Protein AF-A0AAW9IKM8-F1 (afdb_monomer_lite)

Secondary structure (DSSP, 8-state):
-PPPPP--------GGGGT---HHHHHHHHHHHHS---S------TT---SS------S--

Structure (mmCIF, N/CA/C/O backbone):
data_AF-A0AAW9IKM8-F1
#
_entry.id   AF-A0AAW9IKM8-F1
#
loop_
_atom_site.group_PDB
_atom_site.id
_atom_site.type_symbol
_atom_site.label_atom_id
_atom_site.label_alt_id
_atom_site.label_comp_id
_atom_site.label_asym_id
_atom_site.label_entity_id
_atom_site.label_seq_id
_atom_site.pdbx_PDB_ins_code
_atom_site.Cartn_x
_atom_site.Cartn_y
_atom_site.Cartn_z
_atom_site.occupancy
_atom_site.B_iso_or_equiv
_atom_site.auth_seq_id
_atom_site.auth_comp_id
_atom_site.auth_asym_id
_atom_site.auth_atom_id
_atom_site.pdbx_PDB_model_num
ATOM 1 N N . MET A 1 1 ? -26.582 5.572 -3.174 1.00 56.66 1 MET A N 1
ATOM 2 C CA . MET A 1 1 ? -25.769 4.595 -2.411 1.00 56.66 1 MET A CA 1
ATOM 3 C C . MET A 1 1 ? -24.300 4.931 -2.629 1.00 56.66 1 MET A C 1
ATOM 5 O O . MET A 1 1 ? -23.964 5.295 -3.749 1.00 56.66 1 MET A O 1
ATOM 9 N N . SER A 1 2 ? -23.441 4.858 -1.607 1.00 71.25 2 SER A N 1
ATOM 10 C CA . SER A 1 2 ? -21.990 5.034 -1.804 1.00 71.25 2 SER A CA 1
ATOM 11 C C . SER A 1 2 ? -21.463 3.926 -2.714 1.00 71.25 2 SER A C 1
ATOM 13 O O . SER A 1 2 ? -21.735 2.751 -2.461 1.00 71.25 2 SER A O 1
ATOM 15 N N . LYS A 1 3 ? -20.712 4.282 -3.760 1.00 81.44 3 LYS A N 1
ATOM 16 C CA . LYS A 1 3 ? -20.003 3.315 -4.604 1.00 81.44 3 LYS A CA 1
ATOM 17 C C . LYS A 1 3 ? -19.008 2.542 -3.729 1.00 81.44 3 LYS A C 1
ATOM 19 O O . LYS A 1 3 ? -18.361 3.133 -2.862 1.00 81.44 3 LYS A O 1
ATOM 24 N N . LYS A 1 4 ? -18.931 1.218 -3.894 1.00 89.69 4 LYS A N 1
ATOM 25 C CA . LYS A 1 4 ? -17.934 0.403 -3.185 1.00 89.69 4 LYS A CA 1
ATOM 26 C C . LYS A 1 4 ? -16.559 0.676 -3.792 1.00 89.69 4 LYS A C 1
ATOM 28 O O . LYS A 1 4 ? -16.403 0.560 -5.005 1.00 89.69 4 LYS A O 1
ATOM 33 N N . MET A 1 5 ? -15.587 1.019 -2.950 1.00 93.50 5 MET A N 1
ATOM 34 C CA . MET A 1 5 ? -14.191 1.141 -3.370 1.00 93.50 5 MET A CA 1
ATOM 35 C C . MET A 1 5 ? -13.587 -0.249 -3.620 1.00 93.50 5 MET A C 1
ATOM 37 O O . MET A 1 5 ? -13.992 -1.208 -2.953 1.00 93.50 5 MET A O 1
ATOM 41 N N . PRO A 1 6 ? -12.645 -0.385 -4.569 1.00 94.56 6 PRO A N 1
ATOM 42 C CA . PRO A 1 6 ? -12.004 -1.663 -4.846 1.00 94.56 6 PRO A CA 1
ATOM 43 C C . PRO A 1 6 ? -11.043 -2.071 -3.725 1.00 94.56 6 PRO A C 1
ATOM 45 O O . PRO A 1 6 ? -10.491 -1.232 -3.015 1.00 94.56 6 PRO A O 1
ATOM 48 N N . VAL A 1 7 ? -10.811 -3.380 -3.614 1.00 95.88 7 VAL A N 1
ATOM 49 C CA . VAL A 1 7 ? -9.731 -3.961 -2.808 1.00 95.88 7 VAL A CA 1
ATOM 50 C C . VAL A 1 7 ? -8.648 -4.428 -3.767 1.00 95.88 7 VAL A C 1
ATOM 52 O O . VAL A 1 7 ? -8.939 -5.131 -4.734 1.00 95.88 7 VAL A O 1
ATOM 55 N N . LEU A 1 8 ? -7.407 -4.027 -3.505 1.00 95.81 8 LEU A N 1
ATOM 56 C CA . LEU A 1 8 ? -6.255 -4.362 -4.334 1.00 95.81 8 LEU A CA 1
ATOM 57 C C . LEU A 1 8 ? -5.325 -5.292 -3.557 1.00 95.81 8 LEU A C 1
ATOM 59 O O . LEU A 1 8 ? -5.020 -5.034 -2.394 1.00 95.81 8 LEU A O 1
ATOM 63 N N . PHE A 1 9 ? -4.849 -6.348 -4.213 1.00 95.44 9 PHE A N 1
ATOM 64 C CA . PHE A 1 9 ? -3.761 -7.180 -3.713 1.00 95.44 9 PHE A CA 1
ATOM 65 C C . PHE A 1 9 ? -2.529 -6.921 -4.576 1.00 95.44 9 PHE A C 1
ATOM 67 O O . PHE A 1 9 ? -2.512 -7.263 -5.756 1.00 95.44 9 PHE A O 1
ATOM 74 N N . LEU A 1 10 ? -1.529 -6.260 -3.996 1.00 93.75 10 LEU A N 1
ATOM 75 C CA . LEU A 1 10 ? -0.345 -5.786 -4.705 1.00 93.75 10 LEU A CA 1
ATOM 76 C C . LEU A 1 10 ? 0.907 -6.399 -4.077 1.00 93.75 10 LEU A C 1
ATOM 78 O O . LEU A 1 10 ? 1.058 -6.407 -2.855 1.00 93.75 10 LEU A O 1
ATOM 82 N N . SER A 1 11 ? 1.827 -6.876 -4.913 1.00 92.00 11 SER A N 1
ATOM 83 C CA . SER A 1 11 ? 3.190 -7.167 -4.462 1.00 92.00 11 SER A CA 1
ATOM 84 C C . SER A 1 11 ? 3.891 -5.847 -4.146 1.00 92.00 11 SER A C 1
ATOM 86 O O . SER A 1 11 ? 3.749 -4.897 -4.897 1.00 92.00 11 SER A O 1
ATOM 88 N N . HIS A 1 12 ? 4.690 -5.743 -3.084 1.00 89.50 12 HIS A N 1
ATOM 89 C CA . HIS A 1 12 ? 5.535 -4.548 -2.918 1.00 89.50 12 HIS A CA 1
ATOM 90 C C . HIS A 1 12 ? 6.760 -4.570 -3.858 1.00 89.50 12 HIS A C 1
ATOM 92 O O . HIS A 1 12 ? 7.484 -3.584 -3.950 1.00 89.50 12 HIS A O 1
ATOM 98 N N . GLY A 1 13 ? 6.987 -5.688 -4.563 1.00 89.19 13 GLY A N 1
ATOM 99 C CA . GLY A 1 13 ? 8.044 -5.849 -5.556 1.00 89.19 13 GLY A CA 1
ATOM 100 C C . GLY A 1 13 ? 9.463 -5.761 -4.990 1.00 89.19 13 GLY A C 1
ATOM 101 O O . GLY A 1 13 ? 9.694 -5.807 -3.779 1.00 89.19 13 GLY A O 1
ATOM 102 N N . SER A 1 14 ? 10.424 -5.648 -5.906 1.00 92.56 14 SER A N 1
ATOM 103 C CA . SER A 1 14 ? 11.814 -5.350 -5.565 1.00 92.56 14 SER A CA 1
ATOM 104 C C . SER A 1 14 ? 11.930 -3.898 -5.091 1.00 92.56 14 SER A C 1
ATOM 106 O O . SER A 1 14 ? 11.324 -3.027 -5.719 1.00 92.56 14 SER A O 1
ATOM 108 N N . PRO A 1 15 ? 12.763 -3.592 -4.076 1.00 91.38 15 PRO A N 1
ATOM 109 C CA . PRO A 1 15 ? 13.106 -2.213 -3.718 1.00 91.38 15 PRO A CA 1
ATOM 110 C C . PRO A 1 15 ? 13.585 -1.368 -4.908 1.00 91.38 15 PRO A C 1
ATOM 112 O O . PRO A 1 15 ? 13.415 -0.152 -4.911 1.00 91.38 15 PRO A O 1
ATOM 115 N N . MET A 1 16 ? 14.117 -2.006 -5.957 1.00 95.06 16 MET A N 1
ATOM 116 C CA . MET A 1 16 ? 14.528 -1.325 -7.187 1.00 95.06 16 MET A CA 1
ATOM 117 C C . MET A 1 16 ? 13.380 -0.615 -7.914 1.00 95.06 16 MET A C 1
ATOM 119 O O . MET A 1 16 ? 13.641 0.351 -8.624 1.00 95.06 16 MET A O 1
ATOM 123 N N . ASN A 1 17 ? 12.122 -1.017 -7.703 1.00 93.44 17 ASN A N 1
ATOM 124 C CA . ASN A 1 17 ? 10.950 -0.343 -8.277 1.00 93.44 17 ASN A CA 1
ATOM 125 C C . ASN A 1 17 ? 10.750 1.088 -7.749 1.00 93.44 17 ASN A C 1
ATOM 127 O O . ASN A 1 17 ? 9.942 1.828 -8.294 1.00 93.44 17 ASN A O 1
ATOM 131 N N . VAL A 1 18 ? 11.462 1.488 -6.691 1.00 88.50 18 VAL A N 1
ATOM 13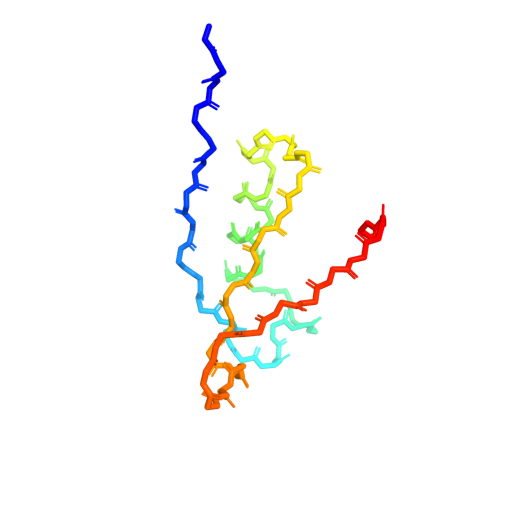2 C CA . VAL A 1 18 ? 11.474 2.882 -6.220 1.00 88.50 18 VAL A CA 1
ATOM 133 C C . VAL A 1 18 ? 12.310 3.779 -7.141 1.00 88.50 18 VAL A C 1
ATOM 135 O O . VAL A 1 18 ? 12.064 4.978 -7.221 1.00 88.50 18 VAL A O 1
ATOM 138 N N . ILE A 1 19 ? 13.306 3.207 -7.821 1.00 93.88 19 ILE A N 1
ATOM 139 C CA . ILE A 1 19 ? 14.304 3.945 -8.607 1.00 93.88 19 ILE A CA 1
ATOM 140 C C . ILE A 1 19 ? 14.056 3.770 -10.106 1.00 93.88 19 ILE A C 1
ATOM 142 O O . ILE A 1 19 ? 14.262 4.695 -10.887 1.00 93.88 19 ILE A O 1
ATOM 146 N N . LEU A 1 20 ? 13.660 2.566 -10.512 1.00 93.94 20 LEU A N 1
ATOM 147 C CA . LEU A 1 20 ? 13.514 2.200 -11.911 1.00 93.94 20 LEU A CA 1
ATOM 148 C C . LEU A 1 20 ? 12.126 2.548 -12.431 1.00 93.94 20 LEU A C 1
ATOM 150 O O . LEU A 1 20 ? 11.136 2.346 -11.733 1.00 93.94 20 LEU A O 1
ATOM 154 N N . ASP A 1 21 ? 12.077 2.969 -13.694 1.00 95.50 21 ASP A N 1
ATOM 155 C CA . ASP A 1 21 ? 10.839 2.996 -14.460 1.00 95.50 21 ASP A CA 1
ATOM 156 C C . ASP A 1 21 ? 10.754 1.742 -15.331 1.00 95.50 21 ASP A C 1
ATOM 158 O O . ASP A 1 21 ? 11.620 1.498 -16.173 1.00 95.50 21 ASP A O 1
ATOM 162 N N . ASN A 1 22 ? 9.766 0.895 -15.064 1.00 94.88 22 ASN A N 1
ATOM 163 C CA . ASN A 1 22 ? 9.588 -0.398 -15.708 1.00 94.88 22 ASN A CA 1
ATOM 164 C C . ASN A 1 22 ? 8.098 -0.748 -15.838 1.00 94.88 22 ASN A C 1
ATOM 166 O O . ASN A 1 22 ? 7.221 -0.025 -15.365 1.00 94.88 22 ASN A O 1
ATOM 170 N N . ASP A 1 23 ? 7.805 -1.897 -16.442 1.00 95.38 23 ASP A N 1
ATOM 171 C CA . ASP A 1 23 ? 6.426 -2.338 -16.685 1.00 95.38 23 ASP A CA 1
ATOM 172 C C . ASP A 1 23 ? 5.578 -2.402 -15.405 1.00 95.38 23 ASP A C 1
ATOM 174 O O . ASP A 1 23 ? 4.377 -2.129 -15.430 1.00 95.38 23 ASP A O 1
ATOM 178 N N . TYR A 1 24 ? 6.195 -2.724 -14.263 1.00 94.25 24 TYR A N 1
ATOM 179 C CA . TYR A 1 24 ? 5.506 -2.772 -12.979 1.00 94.25 24 TYR A CA 1
ATOM 180 C C . TYR A 1 24 ? 5.130 -1.369 -12.478 1.00 94.25 24 TYR A C 1
ATOM 182 O O . TYR A 1 24 ? 3.985 -1.148 -12.073 1.00 94.25 24 TYR A O 1
ATOM 190 N N . THR A 1 25 ? 6.058 -0.407 -12.512 1.00 94.81 25 THR A N 1
ATOM 191 C CA . THR A 1 25 ? 5.780 0.976 -12.087 1.00 94.81 25 THR A CA 1
ATOM 192 C C . THR A 1 25 ? 4.793 1.663 -13.022 1.00 94.81 25 THR A C 1
ATOM 194 O O . THR A 1 25 ? 3.891 2.355 -12.546 1.00 94.81 25 THR A O 1
ATOM 197 N N . GLU A 1 26 ? 4.890 1.423 -14.329 1.00 96.31 26 GLU A N 1
ATOM 198 C CA . GLU A 1 26 ? 3.932 1.931 -15.312 1.00 96.31 26 GLU A CA 1
ATOM 199 C C . GLU A 1 26 ? 2.525 1.364 -15.093 1.00 96.31 26 GLU A C 1
ATOM 201 O O . GLU A 1 26 ? 1.554 2.126 -15.034 1.00 96.31 26 GLU A O 1
ATOM 206 N N . ALA A 1 27 ? 2.395 0.054 -14.858 1.00 95.06 27 ALA A N 1
ATOM 207 C CA . ALA A 1 27 ? 1.105 -0.554 -14.540 1.00 95.06 27 ALA A CA 1
ATOM 208 C C . ALA A 1 27 ? 0.472 0.055 -13.274 1.00 95.06 27 ALA A C 1
ATOM 210 O O . ALA A 1 27 ? -0.729 0.340 -13.260 1.00 95.06 27 ALA A O 1
ATOM 211 N N . LEU A 1 28 ? 1.269 0.321 -12.230 1.00 94.75 28 LEU A N 1
ATOM 212 C CA . LEU A 1 28 ? 0.786 0.998 -11.023 1.00 94.75 28 LEU A CA 1
ATOM 213 C C . LEU A 1 28 ? 0.350 2.446 -11.288 1.00 94.75 28 LEU A C 1
ATOM 215 O O . LEU A 1 28 ? -0.682 2.870 -10.761 1.00 94.75 28 LEU A O 1
ATOM 219 N N . LYS A 1 29 ? 1.086 3.204 -12.113 1.00 95.12 29 LYS A N 1
ATOM 220 C CA . LYS A 1 29 ? 0.705 4.575 -12.505 1.00 95.12 29 LYS A CA 1
ATOM 221 C C . LYS A 1 29 ? -0.628 4.579 -13.257 1.00 95.12 29 LYS A C 1
ATOM 223 O O . LYS A 1 29 ? -1.493 5.409 -12.968 1.00 95.12 29 LYS A O 1
ATOM 228 N N . VAL A 1 30 ? -0.813 3.656 -14.202 1.00 97.19 30 VAL A N 1
ATOM 229 C CA . VAL A 1 30 ? -2.067 3.507 -14.960 1.00 97.19 30 VAL A CA 1
ATOM 230 C C . VAL A 1 30 ? -3.219 3.120 -14.035 1.00 97.19 30 VAL A C 1
ATOM 232 O O . VAL A 1 30 ? -4.273 3.75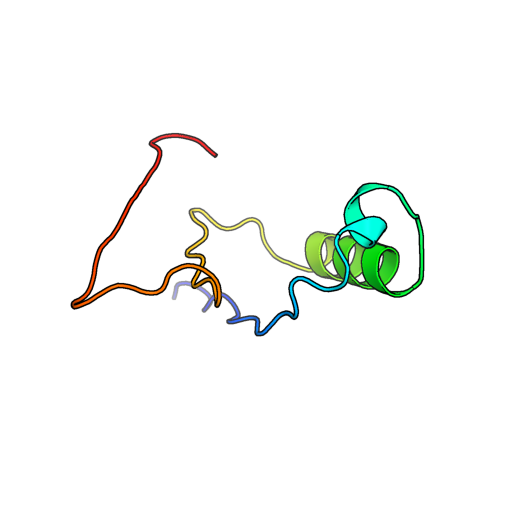9 -14.077 1.00 97.19 30 VAL A O 1
ATOM 235 N N . LEU A 1 31 ? -3.009 2.140 -13.150 1.00 95.00 31 LEU A N 1
ATOM 236 C CA . LEU A 1 31 ? -4.002 1.743 -12.154 1.00 95.00 31 LEU A CA 1
ATOM 237 C C . LEU A 1 31 ? -4.408 2.934 -11.279 1.00 95.00 31 LEU A C 1
ATOM 239 O O . LEU A 1 31 ? -5.598 3.219 -11.174 1.00 95.00 31 LEU A O 1
ATOM 243 N N . GLY A 1 32 ? -3.446 3.678 -10.727 1.00 94.06 32 GLY A N 1
ATOM 244 C CA . GLY A 1 32 ? -3.715 4.854 -9.896 1.00 94.06 32 GLY A CA 1
ATOM 245 C C . GLY A 1 32 ? -4.570 5.912 -10.602 1.00 94.06 32 GLY A C 1
ATOM 246 O O . GLY A 1 32 ? -5.496 6.443 -9.996 1.00 94.06 32 GLY A O 1
ATOM 247 N N . LYS A 1 33 ? -4.331 6.159 -11.898 1.00 96.50 33 LYS A N 1
ATOM 248 C CA . LYS A 1 33 ? -5.133 7.092 -12.716 1.00 96.50 33 LYS A CA 1
ATOM 249 C C . LYS A 1 33 ? -6.558 6.599 -12.999 1.00 96.50 33 LYS A C 1
ATOM 251 O O . LYS A 1 33 ? -7.431 7.415 -13.270 1.00 96.50 33 LYS A O 1
ATOM 256 N N . SER A 1 34 ? -6.792 5.286 -12.969 1.00 94.94 34 SER A N 1
ATOM 257 C CA . SER A 1 34 ? -8.111 4.686 -13.231 1.00 94.94 34 SER A CA 1
ATOM 258 C C . SER A 1 34 ? -9.043 4.677 -12.011 1.00 94.94 34 SER A C 1
ATOM 260 O O . SER A 1 34 ? -10.249 4.465 -12.152 1.00 94.94 34 SER A O 1
ATOM 262 N N . LEU A 1 35 ? -8.495 4.885 -10.810 1.00 92.81 35 LEU A N 1
ATOM 263 C CA . LEU A 1 35 ? -9.234 4.818 -9.555 1.00 92.81 35 LEU A CA 1
ATOM 264 C C . LEU A 1 35 ? -9.848 6.175 -9.198 1.00 92.81 35 LEU A C 1
ATOM 266 O O . LEU A 1 35 ? -9.236 7.226 -9.358 1.00 92.81 35 LEU A O 1
ATOM 270 N N . GLU A 1 36 ? -11.063 6.142 -8.651 1.00 93.12 36 GLU A N 1
ATOM 271 C CA . GLU A 1 36 ? -11.645 7.305 -7.981 1.00 93.12 36 GLU A CA 1
ATOM 272 C C . GLU A 1 36 ? -10.813 7.654 -6.737 1.00 93.12 36 GLU A C 1
ATOM 274 O O . GLU A 1 36 ? -10.343 6.755 -6.035 1.00 93.12 36 GLU A O 1
ATOM 279 N N . VAL A 1 37 ? -10.636 8.948 -6.452 1.00 91.25 37 VAL A N 1
ATOM 280 C CA . VAL A 1 37 ? -9.820 9.402 -5.317 1.00 91.25 37 VAL A CA 1
ATOM 281 C C . VAL A 1 37 ? -10.474 8.966 -3.997 1.00 91.25 37 VAL A C 1
ATOM 283 O O . VAL A 1 37 ? -11.571 9.431 -3.673 1.00 91.25 37 VAL A O 1
ATOM 286 N N . PRO A 1 38 ? -9.832 8.087 -3.204 1.00 91.19 38 PRO A N 1
ATOM 287 C CA . PRO A 1 38 ? -10.398 7.627 -1.947 1.00 91.19 38 PRO A CA 1
ATOM 288 C C . PRO A 1 38 ? -10.325 8.716 -0.872 1.00 91.19 38 PRO A C 1
ATOM 290 O O . PRO A 1 38 ? -9.380 9.498 -0.813 1.00 91.19 38 PRO A O 1
ATOM 293 N N . LYS A 1 39 ? -11.285 8.705 0.060 1.00 90.94 39 LYS A N 1
ATOM 294 C CA . LYS A 1 39 ? -11.234 9.552 1.269 1.00 90.94 39 LYS A CA 1
ATOM 295 C C . LYS A 1 39 ? 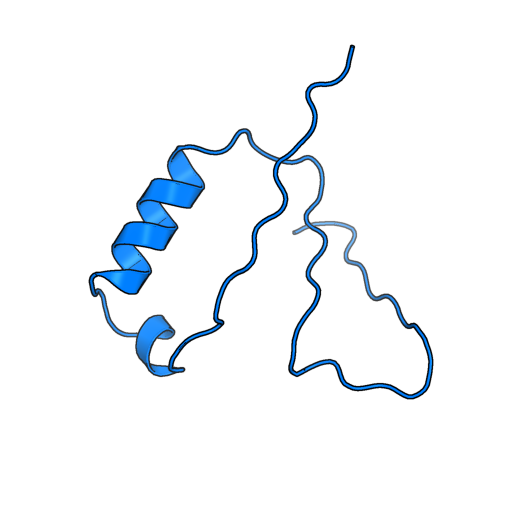-10.152 9.107 2.262 1.00 90.94 39 LYS A C 1
ATOM 297 O O . LYS A 1 39 ? -9.701 9.912 3.067 1.00 90.94 39 LYS A O 1
ATOM 302 N N . ALA A 1 40 ? -9.784 7.826 2.232 1.00 92.00 40 ALA A N 1
ATOM 303 C CA . ALA A 1 40 ? -8.742 7.218 3.052 1.00 92.00 40 ALA A CA 1
ATOM 304 C C . ALA A 1 40 ? -8.243 5.925 2.389 1.00 92.00 40 ALA A C 1
ATOM 306 O O . ALA A 1 40 ? -9.002 5.263 1.678 1.00 92.00 40 ALA A O 1
ATOM 307 N N . ILE A 1 41 ? -6.992 5.545 2.656 1.00 93.56 41 ILE A N 1
ATOM 308 C CA . ILE A 1 41 ? -6.397 4.282 2.199 1.00 93.56 41 ILE A CA 1
ATOM 309 C C . ILE A 1 41 ? -6.051 3.443 3.430 1.00 93.56 41 ILE A C 1
ATOM 311 O O . ILE A 1 41 ? -5.389 3.926 4.345 1.00 93.56 41 ILE A O 1
ATOM 315 N N . MET A 1 42 ? -6.483 2.182 3.443 1.00 94.44 42 MET A N 1
ATOM 316 C CA . MET A 1 42 ? -6.078 1.197 4.446 1.00 94.44 42 MET A CA 1
ATOM 317 C C . MET A 1 42 ? -5.051 0.253 3.823 1.00 94.44 42 MET A C 1
ATOM 319 O O . MET A 1 42 ? -5.356 -0.429 2.846 1.00 94.44 42 MET A O 1
ATOM 323 N N . ILE A 1 43 ? -3.843 0.215 4.385 1.00 95.94 43 ILE A N 1
ATOM 324 C CA . ILE A 1 43 ? -2.749 -0.633 3.903 1.00 95.94 43 ILE A CA 1
ATOM 325 C C . ILE A 1 43 ? -2.554 -1.793 4.877 1.00 95.94 43 ILE A C 1
ATOM 327 O O . ILE A 1 43 ? -2.362 -1.583 6.071 1.00 95.94 43 ILE A O 1
ATOM 331 N N 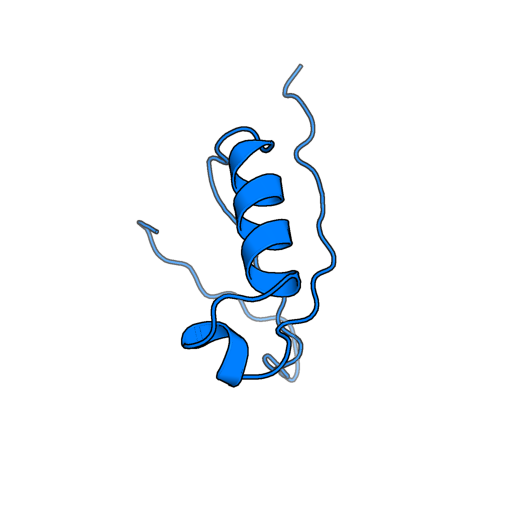. ILE A 1 44 ? -2.555 -3.015 4.349 1.00 95.88 44 ILE A N 1
ATOM 332 C CA . ILE A 1 44 ? -2.140 -4.220 5.070 1.00 95.88 44 ILE A CA 1
ATOM 333 C C . ILE A 1 44 ? -0.820 -4.663 4.445 1.00 95.88 44 ILE A C 1
ATOM 335 O O . ILE A 1 44 ? -0.771 -4.971 3.256 1.00 95.88 44 ILE A O 1
ATOM 339 N N . SER A 1 45 ? 0.259 -4.651 5.226 1.00 95.38 45 SER A N 1
ATOM 340 C CA . SER A 1 45 ? 1.609 -4.932 4.729 1.00 95.38 45 SER A CA 1
ATOM 341 C C . SER A 1 45 ? 2.109 -6.292 5.202 1.00 95.38 45 SER A C 1
ATOM 343 O O . SER A 1 45 ? 2.014 -6.608 6.386 1.00 95.38 45 SER A O 1
ATOM 345 N N . ALA A 1 46 ? 2.724 -7.061 4.299 1.00 95.00 46 ALA A N 1
ATOM 346 C CA . ALA A 1 46 ? 3.382 -8.329 4.630 1.00 95.00 46 ALA A CA 1
ATOM 347 C C . ALA A 1 46 ? 4.544 -8.162 5.630 1.00 95.00 46 ALA A C 1
ATOM 349 O O . ALA A 1 46 ? 4.865 -9.091 6.368 1.00 95.00 46 ALA A O 1
ATOM 350 N N . HIS A 1 47 ? 5.145 -6.970 5.687 1.00 94.19 47 HIS A N 1
ATOM 351 C CA . HIS A 1 47 ? 6.216 -6.642 6.635 1.00 94.19 47 HIS A CA 1
ATOM 352 C C . HIS A 1 47 ? 5.690 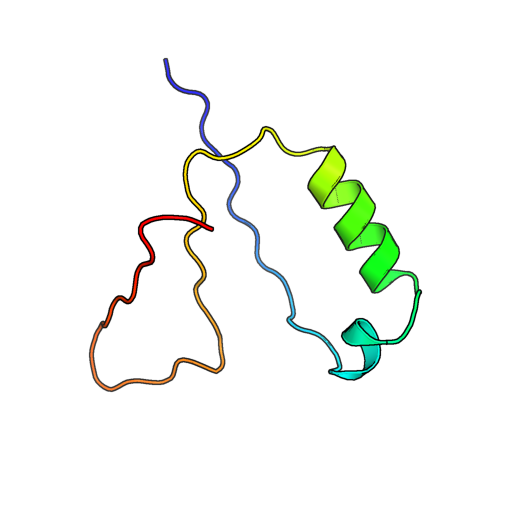-6.211 8.009 1.00 94.19 47 HIS A C 1
ATOM 354 O O . HIS A 1 47 ? 6.462 -6.119 8.960 1.00 94.19 47 HIS A O 1
ATOM 360 N N .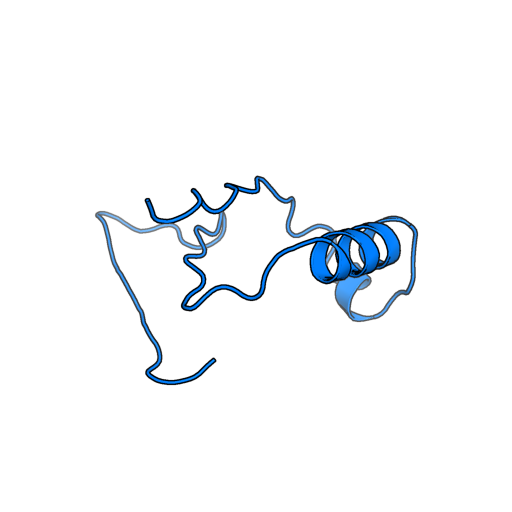 TRP A 1 48 ? 4.380 -5.979 8.150 1.00 95.56 48 TRP A N 1
ATOM 361 C CA . TRP A 1 48 ? 3.758 -5.664 9.435 1.00 95.56 48 TRP A CA 1
ATOM 362 C C . TRP A 1 48 ? 3.349 -6.951 10.158 1.00 95.56 48 TRP A C 1
ATOM 364 O O . TRP A 1 48 ? 2.182 -7.342 10.181 1.00 95.56 48 TRP A O 1
ATOM 374 N N . LYS A 1 49 ? 4.326 -7.638 10.755 1.00 96.56 49 LYS A N 1
ATOM 375 C CA . LYS A 1 49 ? 4.092 -8.860 11.535 1.00 96.56 49 LYS A CA 1
ATOM 376 C C . LYS A 1 49 ? 4.056 -8.549 13.030 1.00 96.56 49 LYS A C 1
ATOM 378 O O . LYS A 1 49 ? 5.082 -8.247 13.631 1.00 96.56 49 LYS A O 1
ATOM 383 N N . THR A 1 50 ? 2.886 -8.694 13.643 1.00 96.88 50 THR A N 1
ATOM 384 C CA . THR A 1 50 ? 2.664 -8.425 15.073 1.00 96.88 50 THR A CA 1
ATOM 385 C C . THR A 1 50 ? 1.951 -9.581 15.770 1.00 96.88 50 THR A C 1
ATOM 387 O O . THR A 1 50 ? 1.283 -10.396 15.134 1.00 96.88 50 THR A O 1
ATOM 390 N N . ARG A 1 51 ? 2.064 -9.657 17.103 1.00 97.50 51 ARG A N 1
ATOM 391 C CA . ARG A 1 51 ? 1.219 -10.533 17.927 1.00 97.50 51 ARG A CA 1
ATOM 392 C C . ARG A 1 51 ? -0.030 -9.759 18.348 1.00 97.50 51 ARG A C 1
ATOM 394 O O . ARG A 1 51 ? 0.029 -8.985 19.292 1.00 97.50 51 ARG A O 1
ATOM 401 N N . GLY A 1 52 ? -1.137 -9.978 17.643 1.00 96.31 52 GLY A N 1
ATOM 402 C CA . GLY A 1 52 ? -2.367 -9.192 17.786 1.00 96.31 52 GLY A CA 1
ATOM 403 C C . GLY A 1 52 ? -2.517 -8.141 16.684 1.00 96.31 52 GLY A C 1
ATOM 404 O O . GLY A 1 52 ? -1.638 -7.990 15.831 1.00 96.31 52 GLY A O 1
ATOM 405 N N . THR A 1 53 ? -3.647 -7.435 16.707 1.00 96.56 53 THR A N 1
ATOM 406 C CA . THR A 1 53 ? -4.033 -6.459 15.681 1.00 96.56 53 THR A CA 1
ATOM 407 C C . THR A 1 53 ? -3.714 -5.049 16.155 1.00 96.56 53 THR A C 1
ATOM 409 O O . THR A 1 53 ? -4.195 -4.627 17.204 1.00 96.56 53 THR A O 1
ATOM 412 N N . TYR A 1 54 ? -2.935 -4.316 15.364 1.00 96.75 54 TYR A N 1
ATOM 413 C CA . TYR A 1 54 ? -2.544 -2.940 15.655 1.00 96.75 54 TYR A CA 1
ATOM 414 C C . TYR A 1 54 ? -2.898 -2.037 14.481 1.00 96.75 54 TYR A C 1
ATOM 416 O O . TYR A 1 54 ? -2.926 -2.479 13.333 1.00 96.75 54 TYR A O 1
ATOM 424 N N . LEU A 1 55 ? -3.154 -0.768 14.787 1.00 94.88 55 LEU A N 1
ATOM 425 C CA . LEU A 1 55 ? -3.471 0.263 13.812 1.00 94.88 55 LEU A CA 1
ATOM 426 C C . LEU A 1 55 ? -2.574 1.470 14.065 1.00 94.88 55 LEU A C 1
ATOM 428 O O . LEU A 1 55 ? -2.425 1.912 15.204 1.00 94.88 55 LEU A O 1
ATOM 432 N N . THR A 1 56 ? -2.031 2.029 12.994 1.00 94.56 56 THR A N 1
ATOM 433 C CA . THR A 1 56 ? -1.519 3.398 12.978 1.00 94.56 56 THR A CA 1
ATOM 434 C C . THR A 1 56 ? -2.320 4.206 11.972 1.00 94.56 56 THR A C 1
ATOM 436 O O . THR A 1 56 ? -2.886 3.663 11.022 1.00 94.56 56 THR A O 1
ATOM 439 N N . TYR A 1 57 ? -2.410 5.510 12.201 1.00 94.25 57 TYR A N 1
ATOM 440 C CA . TYR A 1 57 ? -3.083 6.423 11.292 1.00 94.25 57 TYR A CA 1
ATOM 441 C C . TYR A 1 57 ? -2.372 7.774 11.292 1.00 94.25 57 TYR A C 1
ATOM 443 O O . TYR A 1 57 ? -1.682 8.131 12.247 1.00 94.25 57 TYR A O 1
ATOM 451 N N . SER A 1 58 ? -2.561 8.523 10.212 1.00 90.94 58 SER A N 1
ATOM 452 C CA . SER A 1 58 ? -2.182 9.929 10.109 1.00 90.94 58 SER A CA 1
ATOM 453 C C . SER A 1 58 ? -3.426 10.735 9.756 1.00 90.94 58 SER A C 1
ATOM 455 O O . SER A 1 58 ? -4.278 10.269 9.001 1.00 90.94 58 SER A O 1
ATOM 457 N N . ASN A 1 59 ? -3.535 11.951 10.293 1.00 84.88 59 ASN A N 1
ATOM 458 C CA . ASN A 1 59 ? -4.658 12.850 10.004 1.00 84.88 59 ASN A CA 1
ATOM 459 C C . ASN A 1 59 ? -4.623 13.407 8.570 1.00 84.88 59 ASN A C 1
ATOM 461 O O . ASN A 1 59 ? -5.620 13.960 8.107 1.00 84.88 59 ASN A O 1
ATOM 465 N N . LYS A 1 60 ? -3.480 13.300 7.882 1.00 70.06 60 LYS A N 1
ATOM 466 C CA . LYS A 1 60 ? -3.286 13.703 6.485 1.00 70.06 60 LYS A CA 1
ATOM 467 C C . LYS A 1 60 ? -2.373 12.687 5.779 1.00 70.06 60 LYS A C 1
ATOM 469 O O . LYS A 1 60 ? -1.438 12.216 6.434 1.00 70.06 60 LYS A O 1
ATOM 474 N N . PRO A 1 61 ? -2.660 12.327 4.516 1.00 58.81 61 PRO A N 1
ATOM 475 C CA . PRO A 1 61 ? -1.766 11.502 3.707 1.00 58.81 61 PRO A CA 1
ATOM 476 C C . PRO A 1 61 ? -0.442 12.214 3.416 1.00 58.81 61 PRO A C 1
ATOM 478 O O . PRO A 1 61 ? -0.443 13.467 3.367 1.00 58.81 61 PRO A O 1
#

Radius of gyration: 14.4 Å; chains: 1; bounding box: 40×24×35 Å

Organism: Clostridium perfringens (NCBI:txid1502)

Sequence (61 aa):
MSKKMPVLFLSHGSPMNVILDNDYTEALKVLGKSLEVPKAIMIISAHWKTRGTYLTYSNKP

Foldseek 3Di:
DDDDFDDDDDDPDDPCLVPDDDPNVVVVVVVVVVGDDDPDDDDDDPVPDDDDDDDDDDPPD

pLDDT: mean 91.83, std 8.02, range [56.66, 97.5]